Protein AF-A0A376L3G0-F1 (afdb_monomer)

Nearest PDB structures (foldseek):
  4hiz-assembly1_A  TM=4.094E-01  e=4.792E+00  Escherichia phage phi92
  3gw6-assembly1_A  TM=3.082E-01  e=3.868E+00  Escherichia phage K1F
  3gw6-assembly1_F  TM=2.660E-01  e=3.602E+00  Escherichia phage K1F
  3gw6-assembly2_E  TM=2.834E-01  e=9.112E+00  Escherichia phage K1F

InterPro domains:
  IPR054030 Gp5/Type VI secretion system Vgr, C-terminal trimerisation domain [PF22178] (1-72)

Radius of gyration: 16.68 Å; Cα contacts (8 Å, |Δi|>4): 54; chains: 1; bounding box: 44×30×37 Å

Sequence (73 aa):
MTIRSKTYKGSGFNELKFDDATGKEQVYIHAQKNMNTEVLNNRTTDVINNHAEKIGNNQAITVTNNQIQNIGR

Structure (mmCIF, N/CA/C/O backbone):
data_AF-A0A376L3G0-F1
#
_entry.id   AF-A0A376L3G0-F1
#
loop_
_atom_site.group_PDB
_atom_site.id
_atom_site.type_symbol
_atom_site.label_atom_id
_atom_site.label_alt_id
_atom_site.label_comp_id
_atom_site.label_asym_id
_atom_site.label_entity_id
_atom_site.label_seq_id
_atom_site.pdbx_PDB_ins_code
_atom_site.Cartn_x
_atom_site.Cartn_y
_atom_site.Cartn_z
_atom_site.occupancy
_atom_site.B_iso_or_equiv
_atom_site.auth_seq_id
_atom_site.auth_comp_id
_atom_site.auth_asym_id
_atom_site.auth_atom_id
_atom_site.pdbx_PDB_model_num
ATOM 1 N N . MET A 1 1 ? -3.706 14.401 -11.672 1.00 94.19 1 MET A N 1
ATOM 2 C CA . MET A 1 1 ? -2.310 14.841 -11.407 1.00 94.19 1 MET A CA 1
ATOM 3 C C . MET A 1 1 ? -1.407 13.632 -11.180 1.00 94.19 1 MET A C 1
ATOM 5 O O . MET A 1 1 ? -1.860 12.670 -10.579 1.00 94.19 1 MET A O 1
ATOM 9 N N . THR A 1 2 ? -0.138 13.678 -11.594 1.00 97.12 2 THR A N 1
ATOM 10 C CA . THR A 1 2 ? 0.821 12.584 -11.355 1.00 97.12 2 THR A CA 1
ATOM 11 C C . THR A 1 2 ? 2.138 13.121 -10.807 1.00 97.12 2 THR A C 1
ATOM 13 O O . THR A 1 2 ? 2.714 14.038 -11.387 1.00 97.12 2 THR A O 1
ATOM 16 N N . ILE A 1 3 ? 2.644 12.503 -9.738 1.00 98.19 3 ILE A N 1
ATOM 17 C CA . ILE A 1 3 ? 4.022 12.654 -9.264 1.00 98.19 3 ILE A CA 1
ATOM 18 C C . ILE A 1 3 ? 4.716 11.312 -9.482 1.00 98.19 3 ILE A C 1
ATOM 20 O O . ILE A 1 3 ? 4.357 10.307 -8.869 1.00 98.19 3 ILE A O 1
ATOM 24 N N . ARG A 1 4 ? 5.703 11.291 -10.379 1.00 98.25 4 ARG A N 1
ATOM 25 C CA . ARG A 1 4 ? 6.396 10.071 -10.798 1.00 98.25 4 ARG A CA 1
ATOM 26 C C . ARG A 1 4 ? 7.904 10.27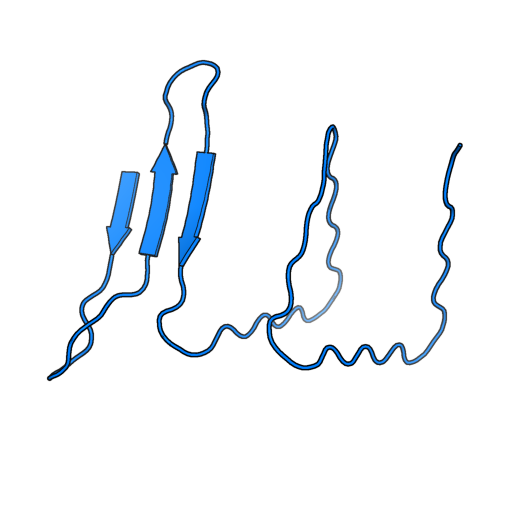4 -10.762 1.00 98.25 4 ARG A C 1
ATOM 28 O O . ARG A 1 4 ? 8.413 11.244 -11.318 1.00 98.25 4 ARG A O 1
ATOM 35 N N . SER A 1 5 ? 8.614 9.346 -10.126 1.00 98.31 5 SER A N 1
ATOM 36 C CA . SER A 1 5 ? 10.079 9.327 -10.116 1.00 98.31 5 SER A CA 1
ATOM 37 C C . SER A 1 5 ? 10.644 8.472 -11.255 1.00 98.31 5 SER A C 1
ATOM 39 O O . SER A 1 5 ? 9.915 7.791 -11.972 1.00 98.31 5 SER A O 1
ATOM 41 N N . LYS A 1 6 ? 11.968 8.473 -11.412 1.00 98.19 6 LYS A N 1
ATOM 42 C CA . LYS A 1 6 ? 12.704 7.492 -12.215 1.00 98.19 6 LYS A CA 1
ATOM 43 C C . LYS A 1 6 ? 13.763 6.863 -11.325 1.00 98.19 6 LYS A C 1
ATOM 45 O O . LYS A 1 6 ? 14.467 7.588 -10.621 1.00 98.19 6 LYS A O 1
ATOM 50 N N . THR A 1 7 ? 1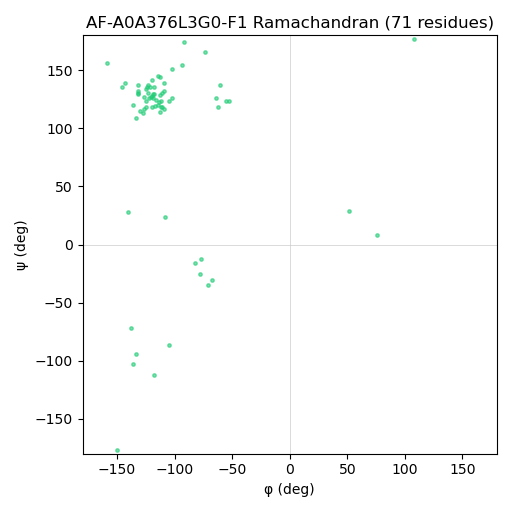3.897 5.541 -11.359 1.00 98.31 7 THR A N 1
ATOM 51 C CA . THR A 1 7 ? 14.976 4.851 -10.644 1.00 98.31 7 THR A CA 1
ATOM 52 C C . THR A 1 7 ? 16.330 5.420 -11.074 1.00 98.31 7 THR A C 1
ATOM 54 O O . THR A 1 7 ? 16.667 5.436 -12.261 1.00 98.31 7 THR A O 1
ATOM 57 N N . TYR A 1 8 ? 17.126 5.900 -10.116 1.00 97.44 8 TYR A N 1
ATOM 58 C CA . TYR A 1 8 ? 18.455 6.436 -10.403 1.00 97.44 8 TYR A CA 1
ATOM 59 C C . TYR A 1 8 ? 19.370 5.335 -10.946 1.00 97.44 8 TYR A C 1
ATOM 61 O O . TYR A 1 8 ? 19.520 4.290 -10.317 1.00 97.44 8 TYR A O 1
ATOM 69 N N . LYS A 1 9 ? 19.973 5.573 -12.120 1.00 97.06 9 LYS A N 1
ATOM 70 C CA . LYS A 1 9 ? 20.841 4.608 -12.823 1.00 97.06 9 LYS A CA 1
ATOM 71 C C . LYS A 1 9 ? 20.210 3.214 -13.008 1.00 97.06 9 LYS A C 1
ATOM 73 O O . LYS A 1 9 ? 20.924 2.220 -13.085 1.00 97.06 9 LYS A O 1
ATOM 78 N N . GLY A 1 10 ? 18.884 3.135 -13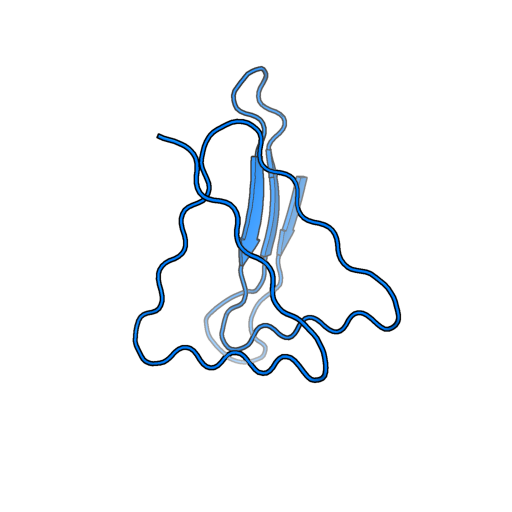.106 1.00 96.19 10 GLY A N 1
ATOM 79 C CA . GLY A 1 10 ? 18.167 1.881 -13.315 1.00 96.19 10 GLY A CA 1
ATOM 80 C C . GLY A 1 10 ? 16.869 2.073 -14.090 1.00 96.19 10 GLY A C 1
ATOM 81 O O . GLY A 1 10 ? 16.537 3.177 -14.530 1.00 96.19 10 GLY A O 1
ATOM 82 N N . SER A 1 11 ? 16.134 0.978 -14.258 1.00 96.50 11 SER A N 1
ATOM 83 C CA . SER A 1 11 ? 14.769 0.983 -14.781 1.00 96.50 11 SER A CA 1
ATOM 84 C C . SER A 1 11 ? 13.753 1.034 -13.634 1.00 96.50 11 SER A C 1
ATOM 86 O O . SER A 1 11 ? 14.045 0.643 -12.500 1.00 96.50 11 SER A O 1
ATOM 88 N N . GLY A 1 12 ? 12.560 1.556 -13.917 1.00 98.25 12 GLY A N 1
ATOM 89 C CA . GLY A 1 12 ? 11.462 1.624 -12.951 1.00 98.25 12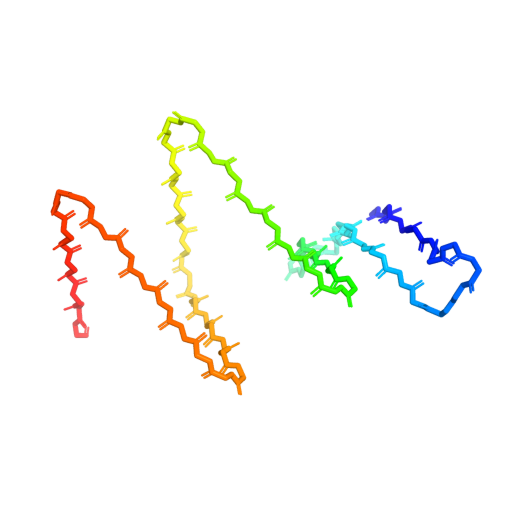 GLY A CA 1
ATOM 90 C C . GLY A 1 12 ? 11.144 3.021 -12.421 1.00 98.25 12 GLY A C 1
ATOM 91 O O . GLY A 1 12 ? 11.792 4.011 -12.779 1.00 98.25 12 GLY A O 1
ATOM 92 N N . PHE A 1 13 ? 10.102 3.093 -11.595 1.00 98.56 13 PHE A N 1
ATOM 93 C CA . PHE A 1 13 ? 9.560 4.335 -11.046 1.00 98.56 13 PHE A CA 1
ATOM 94 C C . PHE A 1 13 ? 8.746 4.074 -9.777 1.00 98.56 13 PHE A C 1
ATOM 96 O O . PHE A 1 13 ? 8.192 2.999 -9.605 1.00 98.56 13 PHE A O 1
ATOM 103 N N . ASN A 1 14 ? 8.612 5.085 -8.922 1.00 98.56 14 ASN A N 1
ATOM 104 C CA . ASN A 1 14 ? 7.511 5.162 -7.960 1.00 98.56 14 ASN A CA 1
ATOM 105 C C . ASN A 1 14 ? 6.484 6.163 -8.492 1.00 98.56 14 ASN A C 1
ATOM 107 O O . ASN A 1 14 ? 6.854 7.096 -9.213 1.00 98.56 14 ASN A O 1
ATOM 111 N N . GLU A 1 15 ? 5.213 5.987 -8.148 1.00 98.50 15 GLU A N 1
ATOM 112 C CA . GLU A 1 15 ? 4.152 6.885 -8.602 1.00 98.50 15 GLU A CA 1
ATOM 113 C C . GLU A 1 15 ? 3.086 7.106 -7.533 1.00 98.50 15 GLU A C 1
ATOM 115 O O . GLU A 1 15 ? 2.640 6.170 -6.873 1.00 98.50 15 GLU A O 1
ATOM 120 N N . LEU A 1 16 ? 2.653 8.360 -7.431 1.00 98.62 16 LEU A N 1
ATOM 121 C CA . LEU A 1 16 ? 1.382 8.757 -6.850 1.00 98.62 16 LEU A CA 1
ATOM 122 C C . LEU A 1 16 ? 0.582 9.477 -7.939 1.00 98.62 16 LEU A C 1
ATOM 124 O O . LEU A 1 16 ? 1.016 10.512 -8.455 1.00 98.62 16 LEU A O 1
ATOM 128 N N . LYS A 1 17 ? -0.575 8.925 -8.300 1.00 98.44 17 LYS A N 1
ATOM 129 C CA . LYS A 1 17 ? -1.472 9.483 -9.315 1.00 98.44 17 LYS A CA 1
ATOM 130 C C . LYS A 1 17 ? -2.857 9.730 -8.722 1.00 98.44 17 LYS A C 1
ATOM 132 O O . LYS A 1 17 ? -3.406 8.871 -8.041 1.00 98.44 17 LYS A O 1
ATOM 137 N N . PHE A 1 18 ? -3.412 10.883 -9.070 1.00 98.50 18 PHE A N 1
ATOM 138 C CA . PHE A 1 18 ? -4.805 11.274 -8.884 1.00 98.50 18 PHE A CA 1
ATOM 139 C C . PHE A 1 18 ? -5.467 11.359 -10.262 1.00 98.50 18 PHE A C 1
ATOM 141 O O . PHE A 1 18 ? -4.962 12.061 -11.148 1.00 98.50 18 PHE A O 1
ATOM 148 N N . ASP A 1 19 ? -6.546 10.614 -10.457 1.00 97.81 19 ASP A N 1
ATOM 149 C CA . ASP A 1 19 ? -7.416 10.661 -11.628 1.00 97.81 19 ASP A CA 1
ATOM 150 C C . ASP A 1 19 ? -8.764 11.242 -11.197 1.00 97.81 19 ASP A C 1
ATOM 152 O O . ASP A 1 19 ? -9.421 10.667 -10.335 1.00 97.81 19 ASP A O 1
ATOM 156 N N . ASP A 1 20 ? -9.145 12.383 -11.767 1.00 97.50 20 ASP A N 1
ATOM 157 C CA . ASP A 1 20 ? -10.340 13.148 -11.383 1.00 97.50 20 ASP A CA 1
ATOM 158 C C . ASP A 1 20 ? -11.435 13.054 -12.462 1.00 97.50 20 ASP A C 1
ATOM 160 O O . ASP A 1 20 ? -12.285 13.935 -12.603 1.00 97.50 20 ASP A O 1
ATOM 164 N N . ALA A 1 21 ? -11.396 11.998 -13.283 1.00 97.56 21 ALA A N 1
ATOM 165 C CA . ALA A 1 21 ? -12.454 11.715 -14.240 1.00 97.56 21 ALA A CA 1
ATOM 166 C C . ALA A 1 21 ? -13.774 11.463 -13.495 1.00 97.56 21 ALA A C 1
ATOM 168 O O . ALA A 1 21 ? -13.885 10.510 -12.728 1.00 97.56 21 ALA A O 1
ATOM 169 N N . THR A 1 22 ? -14.779 12.305 -13.746 1.00 97.88 22 THR A N 1
ATOM 170 C CA . THR A 1 22 ? -16.068 12.268 -13.041 1.00 9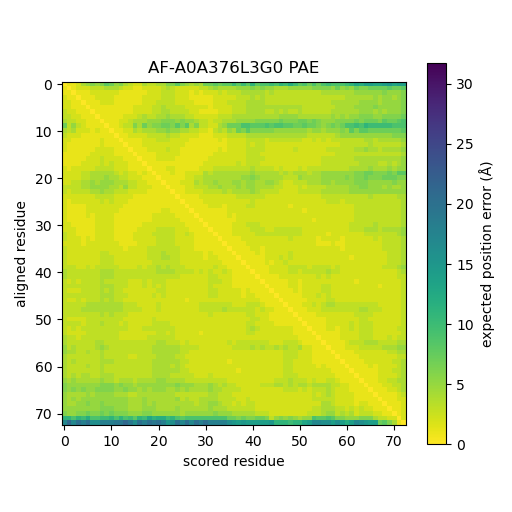7.88 22 THR A CA 1
ATOM 171 C C . THR A 1 22 ? -16.707 10.878 -13.072 1.00 97.88 22 THR A C 1
ATOM 173 O O . THR A 1 22 ? -16.944 10.316 -14.145 1.00 97.88 22 THR A O 1
ATOM 176 N N . GLY A 1 23 ? -16.997 10.333 -11.888 1.00 97.50 23 GLY A N 1
ATOM 177 C CA . GLY A 1 23 ? -17.579 9.000 -11.701 1.00 97.50 23 GLY A CA 1
ATOM 178 C C . GLY A 1 23 ? -16.598 7.837 -11.900 1.00 97.50 23 GLY A C 1
ATOM 179 O O . GLY A 1 23 ? -17.021 6.680 -11.961 1.00 97.50 23 GLY A O 1
ATOM 180 N N . LYS A 1 24 ? -15.305 8.131 -12.058 1.00 97.62 24 LYS A N 1
ATOM 181 C CA . LYS A 1 24 ? -14.194 7.178 -12.212 1.00 97.62 24 LYS A CA 1
ATOM 182 C C . LYS A 1 24 ? -12.952 7.653 -11.450 1.00 97.62 24 LYS A C 1
ATOM 184 O O . LYS A 1 24 ? -11.829 7.344 -11.849 1.00 97.62 24 LYS A O 1
ATOM 189 N N . GLU A 1 25 ? -13.157 8.421 -10.385 1.00 98.31 25 GLU A N 1
ATOM 190 C CA . GLU A 1 25 ? -12.092 9.017 -9.595 1.00 98.31 25 GLU A CA 1
ATOM 191 C C . GLU A 1 25 ? -11.191 7.925 -8.999 1.00 98.31 25 GLU A C 1
ATOM 193 O O . GLU A 1 25 ? -11.664 6.894 -8.511 1.00 98.31 25 GLU A O 1
ATOM 198 N N . GLN A 1 26 ? -9.874 8.135 -9.033 1.00 98.25 26 GLN A N 1
ATOM 199 C CA . GLN A 1 26 ? -8.913 7.142 -8.563 1.00 98.25 26 GLN A CA 1
ATOM 200 C C . GLN A 1 26 ? -7.683 7.786 -7.929 1.00 98.25 26 GLN A C 1
ATOM 202 O O . GLN A 1 26 ? -7.039 8.657 -8.510 1.00 98.25 26 GLN A O 1
ATOM 207 N N . VAL A 1 27 ? -7.273 7.243 -6.782 1.00 98.31 27 VAL A N 1
ATOM 208 C CA . VAL A 1 27 ? -5.909 7.394 -6.266 1.00 98.31 27 VAL A CA 1
ATOM 209 C C . VAL A 1 27 ? -5.139 6.106 -6.542 1.00 98.31 27 VAL A C 1
ATOM 211 O O . VAL A 1 27 ? -5.577 5.018 -6.169 1.00 98.31 27 VAL A O 1
ATOM 214 N N . TYR A 1 28 ? -3.990 6.220 -7.202 1.00 98.50 28 TYR A N 1
ATOM 215 C CA . TYR A 1 28 ? -3.086 5.107 -7.481 1.00 98.50 28 TYR A CA 1
ATOM 216 C C . TYR A 1 28 ? -1.727 5.350 -6.829 1.00 98.50 28 TYR A C 1
ATOM 218 O O . TYR A 1 28 ? -1.122 6.408 -7.007 1.00 98.50 28 TYR A O 1
ATOM 226 N N . ILE A 1 29 ? -1.250 4.349 -6.089 1.00 98.44 29 ILE A N 1
ATOM 227 C CA . ILE A 1 29 ? 0.053 4.359 -5.424 1.00 98.44 29 ILE A CA 1
ATOM 228 C C . ILE A 1 29 ? 0.854 3.163 -5.931 1.00 98.44 29 ILE A C 1
ATOM 230 O O . ILE A 1 29 ? 0.403 2.021 -5.849 1.00 98.44 29 ILE A O 1
ATOM 234 N N . HIS A 1 30 ? 2.058 3.428 -6.424 1.00 98.56 30 HIS A N 1
ATOM 235 C CA . HIS A 1 30 ? 2.992 2.420 -6.902 1.00 98.56 30 HIS A CA 1
ATOM 236 C C . HIS A 1 30 ? 4.354 2.572 -6.233 1.00 98.56 30 HIS A C 1
ATOM 238 O O . HIS A 1 30 ? 4.978 3.634 -6.304 1.00 98.56 30 HIS A O 1
ATOM 244 N N . ALA A 1 31 ? 4.839 1.478 -5.647 1.00 98.50 31 ALA A N 1
ATOM 245 C CA . ALA A 1 31 ? 6.203 1.352 -5.154 1.00 98.50 31 ALA A CA 1
ATOM 246 C C . ALA A 1 31 ? 6.968 0.3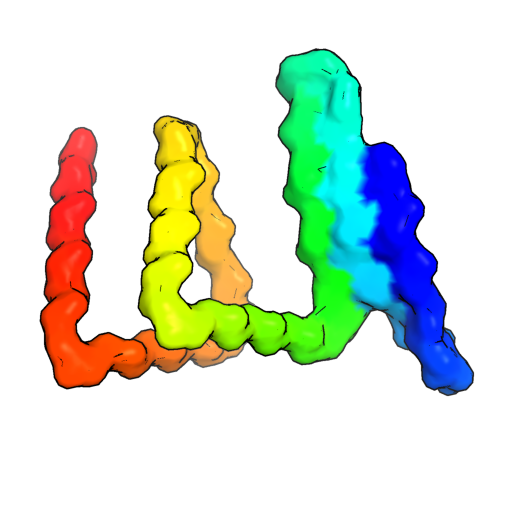27 -5.999 1.00 98.50 31 ALA A C 1
ATOM 248 O O . ALA A 1 31 ? 6.528 -0.809 -6.155 1.00 98.50 31 ALA A O 1
ATOM 249 N N . GLN A 1 32 ? 8.143 0.712 -6.499 1.00 98.50 32 GLN A N 1
ATOM 250 C CA . GLN A 1 32 ? 8.955 -0.126 -7.387 1.00 98.50 32 GLN A CA 1
ATOM 251 C C . GLN A 1 32 ? 9.524 -1.378 -6.703 1.00 98.50 32 GLN A C 1
ATOM 253 O O . GLN A 1 32 ? 9.806 -2.374 -7.371 1.00 98.50 32 GLN A O 1
ATOM 258 N N . LYS A 1 33 ? 9.795 -1.304 -5.394 1.00 98.12 33 LYS A N 1
ATOM 259 C CA . LYS A 1 33 ? 10.485 -2.370 -4.655 1.00 98.12 33 LYS A CA 1
ATOM 260 C C . LYS A 1 33 ? 9.852 -2.631 -3.295 1.00 98.12 33 LYS A C 1
ATOM 262 O O . LYS A 1 33 ? 9.200 -3.649 -3.120 1.00 98.12 33 LYS A O 1
ATOM 267 N N . ASN A 1 34 ? 10.033 -1.706 -2.358 1.00 98.44 34 ASN A N 1
ATOM 268 C CA . ASN A 1 34 ? 9.507 -1.817 -1.003 1.00 98.44 34 ASN A CA 1
ATOM 269 C C . ASN A 1 34 ? 8.557 -0.651 -0.737 1.00 98.44 34 ASN A C 1
ATOM 271 O O . ASN A 1 34 ? 8.838 0.477 -1.146 1.00 98.44 34 ASN A O 1
ATOM 275 N N . MET A 1 35 ? 7.472 -0.921 -0.019 1.00 98.38 35 MET A N 1
ATOM 276 C CA . MET A 1 35 ? 6.617 0.095 0.579 1.00 98.38 35 MET A CA 1
ATOM 277 C C . MET A 1 35 ? 6.609 -0.135 2.086 1.00 98.38 35 MET A C 1
ATOM 279 O O . MET A 1 35 ? 6.324 -1.238 2.544 1.00 98.38 35 MET A O 1
ATOM 283 N N . ASN A 1 36 ? 6.921 0.908 2.845 1.00 98.31 36 ASN A N 1
ATOM 284 C CA . ASN A 1 36 ? 6.806 0.917 4.294 1.00 98.31 36 ASN A CA 1
ATOM 285 C C . ASN A 1 36 ? 5.795 1.995 4.675 1.00 98.31 36 ASN A C 1
ATOM 287 O O . ASN A 1 36 ? 5.830 3.103 4.139 1.00 98.31 36 ASN A O 1
ATOM 291 N N . THR A 1 37 ? 4.898 1.670 5.596 1.00 97.81 37 THR A N 1
ATOM 292 C CA . THR A 1 37 ? 3.939 2.621 6.156 1.00 97.81 37 THR A CA 1
ATOM 293 C C . THR A 1 37 ? 4.056 2.549 7.666 1.00 97.81 37 THR A C 1
ATOM 295 O O . THR A 1 37 ? 3.735 1.524 8.260 1.00 97.81 37 THR A O 1
ATOM 298 N N . GLU A 1 38 ? 4.537 3.627 8.272 1.00 98.31 38 GLU A N 1
ATOM 299 C CA . GLU A 1 38 ? 4.629 3.778 9.719 1.00 98.31 38 GLU A CA 1
ATOM 300 C C . GLU A 1 38 ? 3.596 4.808 10.169 1.00 98.31 38 GLU A C 1
ATOM 302 O O . GLU A 1 38 ? 3.467 5.879 9.575 1.00 98.31 38 GLU A O 1
ATOM 307 N N . VAL A 1 39 ? 2.829 4.467 11.201 1.00 98.12 39 VAL A N 1
ATOM 308 C CA . VAL A 1 39 ? 1.816 5.345 11.783 1.00 98.12 39 VAL A CA 1
ATOM 309 C C . VAL A 1 39 ? 2.041 5.361 13.285 1.00 98.12 39 VAL A C 1
ATOM 311 O O . VAL A 1 39 ? 1.893 4.336 13.939 1.00 98.12 39 VAL A O 1
ATOM 314 N N . LEU A 1 40 ? 2.410 6.522 13.826 1.00 98.25 40 LEU A N 1
ATOM 315 C CA . LEU A 1 40 ? 2.846 6.653 15.223 1.00 98.25 40 LEU A CA 1
ATOM 316 C C . LEU A 1 40 ? 1.699 6.629 16.244 1.00 98.25 40 LEU A C 1
ATOM 318 O O . LEU A 1 40 ? 1.950 6.540 17.441 1.00 98.25 40 LEU A O 1
ATOM 322 N N . ASN A 1 41 ? 0.452 6.758 15.785 1.00 98.44 41 ASN A N 1
ATOM 323 C CA . ASN A 1 41 ? -0.721 6.794 16.653 1.00 98.44 41 ASN A CA 1
ATOM 324 C C . ASN A 1 41 ? -1.828 5.872 16.118 1.00 98.44 41 ASN A C 1
ATOM 326 O O . ASN A 1 41 ? -1.794 4.673 16.365 1.00 98.44 41 ASN A O 1
ATOM 330 N N . ASN A 1 42 ? -2.771 6.399 15.331 1.00 98.19 42 ASN A N 1
ATOM 331 C CA . ASN A 1 42 ? -3.939 5.648 14.869 1.00 98.19 42 ASN A CA 1
ATOM 332 C C . ASN A 1 42 ? -4.003 5.589 13.339 1.00 98.19 42 ASN A C 1
ATOM 334 O O . ASN A 1 42 ? -3.847 6.613 12.672 1.00 98.19 42 ASN A O 1
ATOM 338 N N . ARG A 1 43 ? -4.300 4.406 12.789 1.00 98.19 43 ARG A N 1
ATOM 339 C CA . ARG A 1 43 ? -4.662 4.211 11.378 1.00 98.19 43 ARG A CA 1
ATOM 340 C C . ARG A 1 43 ? -6.092 3.686 11.294 1.00 98.19 43 ARG A C 1
ATOM 342 O O . ARG A 1 43 ? -6.380 2.620 11.826 1.00 98.19 43 ARG A O 1
ATOM 349 N N . THR A 1 44 ? -6.938 4.388 10.549 1.00 98.25 44 THR A N 1
ATOM 350 C CA . THR A 1 44 ? -8.285 3.932 10.179 1.00 98.25 44 THR A CA 1
ATOM 351 C C . THR A 1 44 ? -8.327 3.676 8.676 1.00 98.25 44 THR A C 1
ATOM 353 O O . THR A 1 44 ? -7.671 4.365 7.896 1.00 98.25 44 THR A O 1
ATOM 356 N N . THR A 1 45 ? -9.067 2.661 8.245 1.00 97.62 45 THR A N 1
ATOM 357 C CA . THR A 1 45 ? -9.355 2.409 6.830 1.00 97.62 45 THR A CA 1
ATOM 358 C C . THR A 1 45 ? -10.830 2.065 6.722 1.00 97.62 45 THR A C 1
ATOM 360 O O . THR A 1 45 ? -11.275 1.111 7.350 1.00 97.62 45 THR A O 1
ATOM 363 N N . ASP A 1 46 ? -11.564 2.869 5.960 1.00 98.25 46 ASP A N 1
ATOM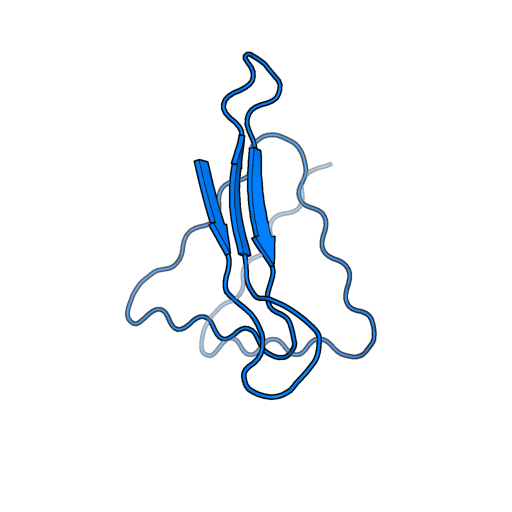 364 C CA . ASP A 1 46 ? -12.986 2.683 5.689 1.00 98.25 46 ASP A CA 1
ATOM 365 C C . ASP A 1 46 ? -13.177 2.508 4.180 1.00 98.25 46 ASP A C 1
ATOM 367 O O . ASP A 1 46 ? -12.647 3.288 3.384 1.00 98.25 46 ASP A O 1
ATOM 371 N N . VAL A 1 47 ? -13.861 1.436 3.784 1.00 97.88 47 VAL A N 1
ATOM 372 C CA . VAL A 1 47 ? -14.071 1.056 2.383 1.00 97.88 47 VAL A CA 1
ATOM 373 C C . VAL A 1 47 ? -15.539 0.700 2.204 1.00 97.88 47 VAL A C 1
ATOM 375 O O . VAL A 1 47 ? -15.986 -0.348 2.654 1.00 97.88 47 VAL A O 1
ATOM 378 N N . ILE A 1 48 ? -16.275 1.570 1.509 1.00 98.12 48 ILE A N 1
ATOM 379 C CA . ILE A 1 48 ? -17.741 1.489 1.403 1.00 98.12 48 ILE A CA 1
ATOM 380 C C . ILE A 1 48 ? -18.224 0.323 0.537 1.00 98.12 48 ILE A C 1
ATOM 382 O O . ILE A 1 48 ? -19.280 -0.240 0.804 1.00 98.12 48 ILE A O 1
ATOM 386 N N . ASN A 1 49 ? -17.485 -0.013 -0.523 1.00 97.75 49 ASN A N 1
ATOM 387 C CA . ASN A 1 49 ? -17.904 -1.049 -1.466 1.00 97.75 49 ASN A CA 1
ATOM 388 C C . ASN A 1 49 ? -17.103 -2.341 -1.264 1.00 97.75 49 ASN A C 1
ATOM 390 O O . ASN A 1 49 ? -17.523 -3.213 -0.518 1.00 97.75 49 ASN A O 1
ATOM 394 N N . ASN A 1 50 ? -15.929 -2.464 -1.892 1.00 98.00 50 ASN A N 1
ATOM 395 C CA . ASN A 1 50 ? -15.138 -3.694 -1.846 1.00 98.00 50 ASN A CA 1
ATOM 396 C C . ASN A 1 50 ? -13.675 -3.406 -1.515 1.00 98.00 50 ASN A C 1
ATOM 398 O O . ASN A 1 50 ? -13.070 -2.505 -2.098 1.00 98.00 50 ASN A O 1
ATOM 402 N N . HIS A 1 51 ? -13.095 -4.224 -0.636 1.00 98.00 51 HIS A N 1
ATOM 403 C CA . HIS A 1 51 ? -11.658 -4.283 -0.389 1.00 98.00 51 HIS A CA 1
ATOM 404 C C . HIS A 1 51 ? -11.104 -5.614 -0.904 1.00 98.00 51 HIS A C 1
ATOM 406 O O . HIS A 1 51 ? -11.640 -6.674 -0.588 1.00 98.00 51 HIS A O 1
ATOM 412 N N . ALA A 1 52 ? -10.027 -5.562 -1.686 1.00 98.12 52 ALA A N 1
ATOM 413 C CA . ALA A 1 52 ? -9.324 -6.741 -2.172 1.00 98.12 52 ALA A CA 1
ATOM 414 C C . ALA A 1 52 ? -7.821 -6.577 -1.940 1.00 98.12 52 ALA A C 1
ATOM 416 O O . ALA A 1 52 ? -7.232 -5.573 -2.343 1.00 98.12 52 ALA A O 1
ATOM 417 N N . GLU A 1 53 ? -7.203 -7.587 -1.333 1.00 97.81 53 GLU A N 1
ATOM 418 C CA . GLU A 1 53 ? -5.764 -7.653 -1.093 1.00 97.81 53 GLU A CA 1
ATOM 419 C C . GLU A 1 53 ? -5.211 -8.942 -1.712 1.00 97.81 53 GLU A C 1
ATOM 421 O O . GLU A 1 53 ? -5.805 -10.014 -1.583 1.00 97.81 53 GLU A O 1
ATOM 426 N N . LYS A 1 54 ? -4.078 -8.846 -2.416 1.00 98.38 54 LYS A N 1
ATOM 427 C CA . LYS A 1 54 ? -3.386 -10.003 -2.994 1.00 98.38 54 LYS A CA 1
ATOM 428 C C . LYS A 1 54 ? -1.930 -10.010 -2.556 1.00 98.38 54 LYS A C 1
ATOM 430 O O . LYS A 1 54 ? -1.155 -9.142 -2.950 1.00 98.38 54 LYS A O 1
ATOM 435 N N . ILE A 1 55 ? -1.554 -11.050 -1.821 1.00 98.50 55 ILE A N 1
ATOM 436 C CA . ILE A 1 55 ? -0.187 -11.293 -1.369 1.00 98.50 55 ILE A CA 1
ATOM 437 C C . ILE A 1 55 ? 0.407 -12.415 -2.221 1.00 98.50 55 ILE A C 1
ATOM 439 O O . ILE A 1 55 ? -0.166 -13.494 -2.329 1.00 98.50 55 ILE A O 1
ATOM 443 N N . GLY A 1 56 ? 1.544 -12.146 -2.869 1.00 98.50 56 GLY A N 1
ATOM 444 C CA . GLY A 1 56 ? 2.194 -13.110 -3.768 1.00 98.50 56 GLY A CA 1
ATOM 445 C C . GLY A 1 56 ? 3.059 -14.164 -3.070 1.00 98.50 56 GLY A C 1
ATOM 446 O O . GLY A 1 56 ? 3.422 -15.149 -3.701 1.00 98.50 56 GLY A O 1
ATOM 447 N N . ASN A 1 57 ? 3.417 -13.947 -1.801 1.00 98.44 57 ASN A N 1
ATOM 448 C CA . ASN A 1 57 ? 4.214 -14.880 -1.003 1.00 98.44 57 ASN A CA 1
ATOM 449 C C . ASN A 1 57 ? 3.614 -15.007 0.410 1.00 98.44 57 ASN A C 1
ATOM 451 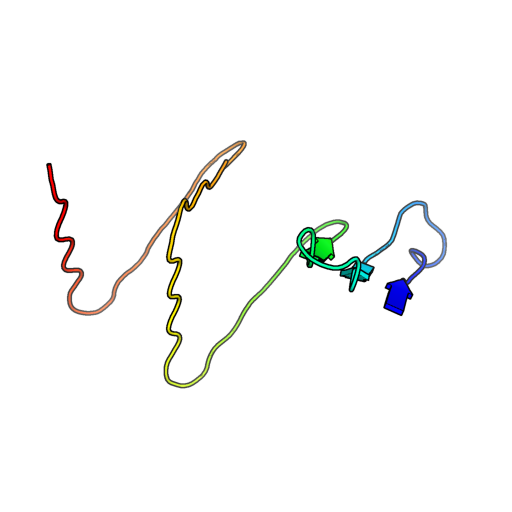O O . ASN A 1 57 ? 2.563 -15.619 0.553 1.00 98.44 57 ASN A O 1
ATOM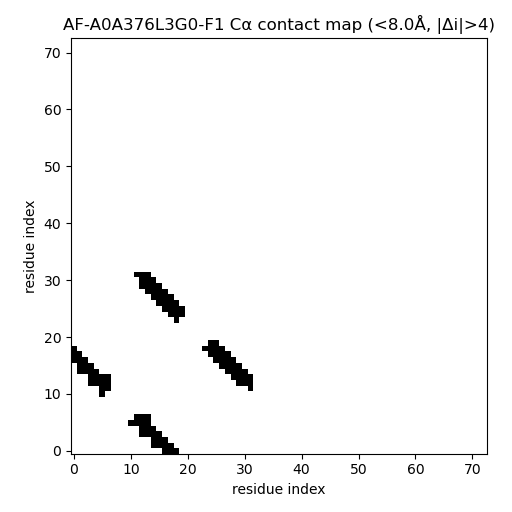 455 N N . ASN A 1 58 ? 4.199 -14.373 1.433 1.00 98.38 58 ASN A N 1
ATOM 456 C CA . ASN A 1 58 ? 3.755 -14.509 2.826 1.00 98.38 58 ASN A CA 1
ATOM 457 C C . ASN A 1 58 ? 3.194 -13.200 3.394 1.00 98.38 58 ASN A C 1
ATOM 459 O O . ASN A 1 58 ? 3.714 -12.124 3.099 1.00 98.38 58 ASN A O 1
ATOM 463 N N . GLN A 1 59 ? 2.183 -13.313 4.260 1.00 98.50 59 GLN A N 1
ATOM 464 C CA . GLN A 1 59 ? 1.644 -12.223 5.076 1.00 98.50 59 GLN A CA 1
ATOM 465 C C . GLN A 1 59 ? 1.837 -12.569 6.554 1.00 98.50 59 GLN A C 1
ATOM 467 O O . GLN A 1 59 ? 1.477 -13.661 6.987 1.00 98.50 59 GLN A O 1
ATOM 472 N N . ALA A 1 60 ? 2.400 -11.638 7.324 1.00 98.38 60 ALA A N 1
ATOM 473 C CA . ALA A 1 60 ? 2.535 -11.752 8.772 1.00 98.38 60 ALA A CA 1
ATOM 474 C C . ALA A 1 60 ? 1.860 -10.549 9.433 1.00 98.38 60 ALA A C 1
ATOM 476 O O . ALA A 1 60 ? 2.104 -9.407 9.044 1.00 98.38 60 ALA A O 1
ATOM 477 N N . ILE A 1 61 ? 1.007 -10.816 10.419 1.00 98.06 61 ILE A N 1
ATOM 478 C CA . ILE A 1 61 ? 0.276 -9.803 11.181 1.00 98.06 61 ILE A CA 1
ATOM 479 C C . ILE A 1 61 ? 0.583 -10.040 12.657 1.00 98.06 61 ILE A C 1
ATOM 481 O O . ILE A 1 61 ? 0.338 -11.128 13.173 1.00 98.06 61 ILE A O 1
ATOM 485 N N . THR A 1 62 ? 1.098 -9.011 13.327 1.00 98.38 62 THR A N 1
ATOM 486 C CA . THR A 1 62 ? 1.338 -9.024 14.772 1.00 98.38 62 THR A CA 1
ATOM 487 C C . THR A 1 62 ? 0.468 -7.962 15.419 1.00 98.38 62 THR A C 1
ATOM 489 O O . THR A 1 62 ? 0.615 -6.776 15.132 1.00 98.38 62 THR A O 1
ATOM 492 N N . VAL A 1 63 ? -0.417 -8.389 16.316 1.00 98.31 63 VAL A N 1
ATOM 493 C CA . VAL A 1 63 ? -1.244 -7.507 17.141 1.00 98.31 63 VAL A CA 1
ATOM 494 C C . VAL A 1 63 ? -0.816 -7.696 18.588 1.00 98.31 63 VAL A C 1
ATOM 496 O O . VAL A 1 63 ? -0.851 -8.808 19.103 1.00 98.31 63 VAL A O 1
ATOM 499 N N . THR A 1 64 ? -0.361 -6.621 19.230 1.00 98.56 64 THR A N 1
ATOM 500 C CA . THR A 1 64 ? 0.196 -6.681 20.593 1.00 98.56 64 THR A CA 1
ATOM 501 C C . THR A 1 64 ? -0.873 -6.773 21.677 1.00 98.56 64 THR A C 1
ATOM 503 O O . THR A 1 64 ? -0.595 -7.281 22.757 1.00 98.56 64 THR A O 1
ATOM 506 N N . ASN A 1 65 ? -2.083 -6.289 21.386 1.00 98.38 65 ASN A N 1
ATOM 507 C CA . ASN A 1 65 ? -3.240 -6.357 22.272 1.00 98.38 65 ASN A CA 1
ATOM 508 C C . ASN A 1 65 ? -4.349 -7.190 21.610 1.00 98.38 65 ASN A C 1
ATOM 510 O O . ASN A 1 65 ? -4.186 -8.388 21.411 1.00 98.38 65 ASN A O 1
ATOM 514 N N . ASN A 1 66 ? -5.466 -6.564 21.228 1.00 98.12 66 ASN A N 1
ATOM 515 C CA . ASN A 1 66 ? -6.656 -7.270 20.757 1.00 98.12 66 ASN A CA 1
ATOM 516 C C . ASN A 1 66 ? -6.890 -7.077 19.258 1.00 98.12 66 ASN A C 1
ATOM 518 O O . ASN A 1 66 ? -6.811 -5.959 18.750 1.00 98.12 66 ASN A O 1
ATOM 522 N N . GLN A 1 67 ? -7.273 -8.162 18.583 1.00 98.19 67 GLN A N 1
ATOM 523 C CA . GLN A 1 67 ? -7.841 -8.140 17.239 1.00 98.19 67 GLN A CA 1
ATOM 524 C C . GLN A 1 67 ? -9.295 -8.610 17.314 1.00 98.19 67 GLN A C 1
ATOM 526 O O . GLN A 1 67 ? -9.568 -9.713 17.779 1.00 98.19 67 GLN A O 1
ATOM 531 N N . ILE A 1 68 ? -10.225 -7.774 16.853 1.00 97.94 68 ILE A N 1
ATOM 532 C CA . ILE A 1 68 ? -11.652 -8.102 16.775 1.00 97.94 68 ILE A CA 1
ATOM 533 C C . ILE A 1 68 ? -12.058 -8.036 15.308 1.00 97.94 68 ILE A C 1
ATOM 535 O O . ILE A 1 68 ? -11.841 -7.019 14.652 1.00 97.94 68 ILE A O 1
ATOM 539 N N . GLN A 1 69 ? -12.653 -9.113 14.800 1.00 97.62 69 GLN A N 1
ATOM 540 C CA . GLN A 1 69 ? -13.155 -9.183 13.434 1.00 97.62 69 GLN A CA 1
ATOM 541 C C . GLN A 1 69 ? -14.632 -9.566 13.458 1.00 97.62 69 GLN A C 1
ATOM 543 O O . GLN A 1 69 ? -14.995 -10.644 13.921 1.00 97.62 69 GLN A O 1
ATOM 548 N N . ASN A 1 70 ? -15.475 -8.677 12.939 1.00 97.25 70 ASN A N 1
ATOM 549 C CA . ASN A 1 70 ? -16.902 -8.923 12.769 1.00 97.25 70 ASN A CA 1
ATOM 550 C C . ASN A 1 70 ? -17.176 -9.082 11.272 1.00 97.25 70 ASN A C 1
ATOM 552 O O . ASN A 1 70 ? -16.953 -8.146 10.508 1.00 97.25 70 ASN A O 1
ATOM 556 N N . ILE A 1 71 ? -17.624 -10.266 10.855 1.00 96.69 71 ILE A N 1
ATOM 557 C CA . ILE A 1 71 ? -17.913 -10.585 9.451 1.00 96.69 71 ILE A CA 1
ATOM 558 C C . ILE A 1 71 ? -19.426 -10.757 9.313 1.00 96.69 71 ILE A C 1
ATOM 560 O O . ILE A 1 71 ? -20.017 -11.619 9.966 1.00 96.69 71 ILE A O 1
ATOM 564 N N . GLY A 1 72 ? -20.046 -9.902 8.498 1.00 91.69 72 GLY A N 1
ATOM 565 C CA . GLY A 1 72 ? -21.463 -10.002 8.142 1.00 91.69 72 GLY A CA 1
ATOM 566 C C . GLY A 1 72 ? -21.735 -11.144 7.157 1.00 91.69 72 GLY A C 1
ATOM 567 O O . GLY A 1 72 ? -20.808 -11.688 6.560 1.00 91.69 72 GLY A O 1
ATOM 568 N N . ARG A 1 73 ? -23.012 -11.508 7.011 1.00 75.50 73 ARG A N 1
ATOM 569 C CA . ARG A 1 73 ? -23.492 -12.418 5.960 1.00 75.50 73 ARG A CA 1
ATOM 570 C C . ARG A 1 73 ? -23.990 -11.640 4.756 1.00 75.50 73 ARG A C 1
ATOM 572 O O . ARG A 1 73 ? -24.546 -10.544 4.987 1.00 75.50 73 ARG A O 1
#

Solvent-accessible surface area (backbone atoms only — not comparable to full-atom values): 5486 Å² total; per-residue (Å²): 92,75,52,70,56,66,38,84,100,56,81,60,44,39,36,46,36,46,42,81,49,87,97,62,63,42,81,46,80,46,64,72,80,75,84,86,86,87,71,96,76,84,88,87,86,88,73,93,80,81,86,87,86,88,77,94,77,85,88,87,86,87,71,96,75,86,86,87,84,88,80,84,134

Mean predicted aligned error: 2.97 Å

pLDDT: mean 97.62, std 2.79, range [75.5, 98.62]

Foldseek 3Di:
DKDWDAPVVDGDIWIWDWDPPPPPTDTDTDDPPDDDDDDPDDDDDDDDPDDDDDDPDDDDDDDPDDDDDDDDD

Organism: Escherichia coli (NCBI:txid562)

Secondary structure (DSSP, 8-state):
-EEE---TTSS---EEEEE--TT--EEEEE-SS------SS------SS------SS------SS--------